Protein AF-A0AAW4KLL6-F1 (afdb_monomer)

Sequence (105 aa):
DFREWCEKHPGKPFPVSVALGADPATILGAVTPVPDSLSEYAFAGLLRGNRTELVKCRGNDLQVPATAEIILEGVIHPGEMADEGPYGDHTGYYNEVDSFPVFTV

Structure (mmCIF, N/CA/C/O backbone):
data_AF-A0AAW4KLL6-F1
#
_entry.id   AF-A0AAW4KLL6-F1
#
loop_
_atom_site.group_PDB
_atom_site.id
_atom_site.type_symbol
_atom_site.label_atom_id
_atom_site.label_alt_id
_atom_site.label_comp_id
_atom_site.label_asym_id
_atom_site.label_entity_id
_atom_site.label_seq_id
_atom_site.pdbx_PDB_ins_code
_atom_site.Cartn_x
_atom_site.Cartn_y
_atom_site.Cartn_z
_atom_site.occupancy
_atom_site.B_iso_or_equiv
_atom_site.auth_seq_id
_atom_site.auth_comp_id
_atom_site.auth_asym_id
_atom_site.auth_atom_id
_atom_site.pdbx_PDB_model_num
ATOM 1 N N . ASP A 1 1 ? 6.866 -10.443 3.086 1.00 85.00 1 ASP A N 1
ATOM 2 C CA . ASP A 1 1 ? 5.503 -10.502 2.507 1.00 85.00 1 ASP A CA 1
ATOM 3 C C . ASP A 1 1 ? 5.453 -11.060 1.088 1.00 85.00 1 ASP A C 1
ATOM 5 O O . ASP A 1 1 ? 5.300 -12.267 0.972 1.00 85.00 1 ASP A O 1
ATOM 9 N N . PHE A 1 2 ? 5.643 -10.284 0.009 1.00 95.25 2 PHE A N 1
ATOM 10 C CA . PHE A 1 2 ? 5.472 -10.818 -1.363 1.00 95.25 2 PHE A CA 1
ATOM 11 C C . PHE A 1 2 ? 6.466 -11.932 -1.735 1.00 95.25 2 PHE A C 1
ATOM 13 O O . PHE A 1 2 ? 6.070 -13.000 -2.196 1.00 95.25 2 PHE A O 1
ATOM 20 N N . ARG A 1 3 ? 7.767 -11.727 -1.487 1.00 95.50 3 ARG A N 1
ATOM 21 C CA . ARG A 1 3 ? 8.792 -12.755 -1.741 1.00 95.50 3 ARG A CA 1
ATOM 22 C C . ARG A 1 3 ? 8.507 -14.049 -0.975 1.00 95.50 3 ARG A C 1
ATOM 24 O O . ARG A 1 3 ? 8.523 -15.130 -1.552 1.00 95.50 3 ARG A O 1
ATOM 31 N N . GLU A 1 4 ? 8.220 -13.919 0.317 1.00 96.50 4 GLU A N 1
ATOM 32 C CA . GLU A 1 4 ? 7.891 -15.051 1.185 1.00 96.50 4 GLU A CA 1
ATOM 33 C C . GLU A 1 4 ? 6.615 -15.769 0.721 1.00 96.50 4 GLU A C 1
ATOM 35 O O . GLU A 1 4 ? 6.549 -16.999 0.741 1.00 96.50 4 GLU A O 1
ATOM 40 N N . TRP A 1 5 ? 5.612 -15.019 0.251 1.00 96.94 5 TRP A N 1
ATOM 41 C CA . TRP A 1 5 ? 4.417 -15.586 -0.360 1.00 96.94 5 TRP A CA 1
ATOM 42 C C . TRP A 1 5 ? 4.763 -16.433 -1.583 1.00 96.94 5 TRP A C 1
ATOM 44 O O . TRP A 1 5 ? 4.300 -17.567 -1.667 1.00 96.94 5 TRP A O 1
ATOM 54 N N . CYS A 1 6 ? 5.604 -15.932 -2.490 1.00 97.06 6 CYS A N 1
ATOM 55 C CA . CYS A 1 6 ? 6.050 -16.677 -3.669 1.00 97.06 6 CYS A CA 1
ATOM 56 C C . CYS A 1 6 ? 6.816 -17.958 -3.302 1.00 97.06 6 CYS A C 1
ATOM 58 O O . CYS A 1 6 ? 6.630 -18.984 -3.952 1.00 97.06 6 CYS A O 1
ATOM 60 N N . GLU A 1 7 ? 7.641 -17.920 -2.251 1.00 97.00 7 GLU A N 1
ATOM 61 C CA . GLU A 1 7 ? 8.384 -19.086 -1.754 1.00 97.00 7 GLU A CA 1
ATOM 62 C C . GLU A 1 7 ? 7.446 -20.150 -1.149 1.00 97.00 7 GLU A C 1
ATOM 64 O O . GLU A 1 7 ? 7.606 -21.343 -1.412 1.00 97.00 7 GLU A O 1
ATOM 69 N N . LYS A 1 8 ? 6.436 -19.735 -0.373 1.00 97.62 8 LYS A N 1
ATOM 70 C CA . LYS A 1 8 ? 5.472 -20.641 0.284 1.00 97.62 8 LYS A CA 1
ATOM 71 C C . LYS A 1 8 ? 4.345 -21.115 -0.636 1.00 97.62 8 LYS A C 1
ATOM 73 O O . LYS A 1 8 ? 3.801 -22.200 -0.433 1.00 97.62 8 LYS A O 1
ATOM 78 N N . HIS A 1 9 ? 3.987 -20.318 -1.638 1.00 96.88 9 HIS A N 1
ATOM 79 C CA . HIS A 1 9 ? 2.859 -20.552 -2.539 1.00 96.88 9 HIS A CA 1
ATOM 80 C C . HIS A 1 9 ? 3.260 -20.366 -4.014 1.00 96.88 9 HIS A C 1
ATOM 82 O O . HIS A 1 9 ? 2.745 -19.462 -4.681 1.00 96.88 9 HIS A O 1
ATOM 88 N N . PRO A 1 10 ? 4.143 -21.223 -4.563 1.00 96.44 10 PRO A N 1
ATOM 89 C CA . PRO A 1 10 ? 4.663 -21.046 -5.916 1.00 96.44 10 PRO A CA 1
ATOM 90 C C . PRO A 1 10 ? 3.555 -20.914 -6.968 1.00 96.44 10 PRO A C 1
ATOM 92 O O . PRO A 1 10 ? 2.633 -21.730 -7.026 1.00 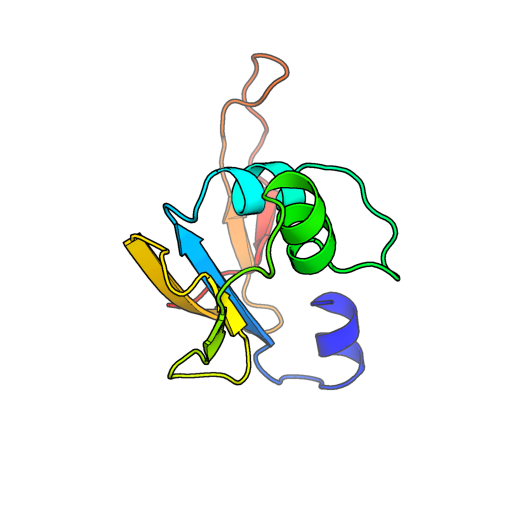96.44 10 PRO A O 1
ATOM 95 N N . GLY A 1 11 ? 3.648 -19.870 -7.796 1.00 95.81 11 GLY A N 1
ATOM 96 C CA . GLY A 1 11 ? 2.712 -19.590 -8.890 1.00 95.81 11 GLY A CA 1
ATOM 97 C C . GLY A 1 11 ? 1.342 -19.043 -8.472 1.00 95.81 11 GLY A C 1
ATOM 98 O O . GLY A 1 11 ? 0.525 -18.759 -9.346 1.00 95.81 11 GLY A O 1
ATOM 99 N N . LYS A 1 12 ? 1.059 -18.873 -7.172 1.00 97.94 12 LYS A N 1
ATOM 100 C CA . LYS A 1 12 ? -0.211 -18.287 -6.720 1.00 97.94 12 LYS A CA 1
ATOM 101 C C . LYS A 1 12 ? -0.142 -16.754 -6.695 1.00 97.94 12 LYS A C 1
ATOM 103 O O . LYS A 1 12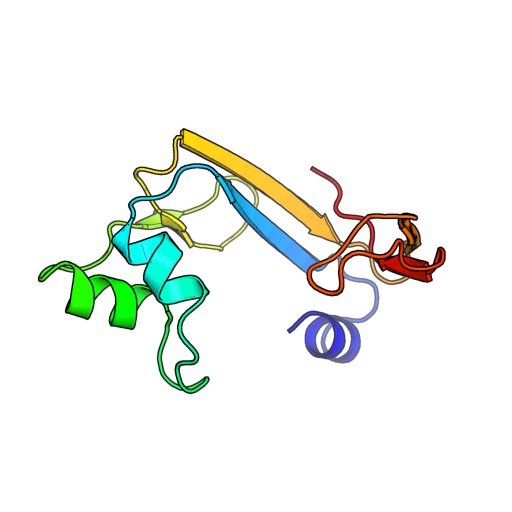 ? 0.810 -16.223 -6.119 1.00 97.94 12 LYS A O 1
ATOM 108 N N . PRO A 1 13 ? -1.154 -16.041 -7.228 1.00 97.62 13 PRO A N 1
ATOM 109 C CA . PRO A 1 13 ? -1.244 -14.586 -7.102 1.00 97.62 13 PRO A CA 1
ATOM 110 C C . PRO A 1 13 ? -1.224 -14.140 -5.636 1.00 97.62 13 PRO A C 1
ATOM 112 O O . PRO A 1 13 ? -1.817 -14.802 -4.779 1.00 97.62 13 PRO A O 1
ATOM 115 N N . PHE A 1 14 ? -0.533 -13.039 -5.348 1.00 98.31 14 PHE A N 1
ATOM 116 C CA . PHE A 1 14 ? -0.462 -12.441 -4.016 1.00 98.31 14 PHE A CA 1
ATOM 117 C C . PHE A 1 14 ? -1.562 -11.381 -3.863 1.00 98.31 14 PHE A C 1
ATOM 119 O O . PHE A 1 14 ? -1.558 -10.421 -4.635 1.00 98.31 14 PHE A O 1
ATOM 126 N N . PRO A 1 15 ? -2.512 -11.535 -2.921 1.00 98.19 15 PRO A N 1
ATOM 127 C CA . PRO A 1 15 ? -3.580 -10.559 -2.725 1.00 98.19 15 PRO A CA 1
ATOM 128 C C . PRO A 1 15 ? -3.044 -9.251 -2.137 1.00 98.19 15 PRO A C 1
ATOM 130 O O . PRO A 1 15 ? -2.298 -9.269 -1.158 1.00 98.19 15 PRO A O 1
ATOM 133 N N . VAL A 1 16 ? -3.464 -8.120 -2.708 1.00 98.38 16 VAL A N 1
ATOM 134 C CA . VAL A 1 16 ? -3.079 -6.768 -2.273 1.00 98.38 16 VAL A CA 1
ATOM 135 C C . VAL A 1 16 ? -4.306 -5.856 -2.288 1.00 98.38 16 VAL A C 1
ATOM 137 O O . VAL A 1 16 ? -5.152 -5.954 -3.178 1.00 98.38 16 VAL A O 1
ATOM 140 N N . SER A 1 17 ? -4.388 -4.954 -1.310 1.00 98.50 17 SER A N 1
ATOM 141 C CA . SER A 1 17 ? -5.379 -3.877 -1.279 1.00 98.50 17 SER A CA 1
ATOM 142 C C . SER A 1 17 ? -4.703 -2.548 -0.945 1.00 98.50 17 SER A C 1
ATOM 144 O O . SER A 1 17 ? -3.845 -2.495 -0.065 1.00 98.50 17 SER A O 1
ATOM 146 N N . VAL A 1 18 ? -5.103 -1.473 -1.625 1.00 98.56 18 VAL A N 1
ATOM 147 C CA . VAL A 1 18 ? -4.577 -0.111 -1.445 1.00 98.56 18 VAL A CA 1
ATOM 148 C C . VAL A 1 18 ? -5.713 0.814 -1.026 1.00 98.56 18 VAL A C 1
ATOM 150 O O . VAL A 1 18 ? -6.723 0.916 -1.720 1.00 98.56 18 VAL A O 1
ATOM 153 N N . ALA A 1 19 ? -5.543 1.500 0.104 1.00 98.56 19 ALA A N 1
ATOM 154 C CA . ALA A 1 19 ? -6.496 2.483 0.608 1.00 98.56 19 ALA A CA 1
ATOM 155 C C . ALA A 1 19 ? -6.002 3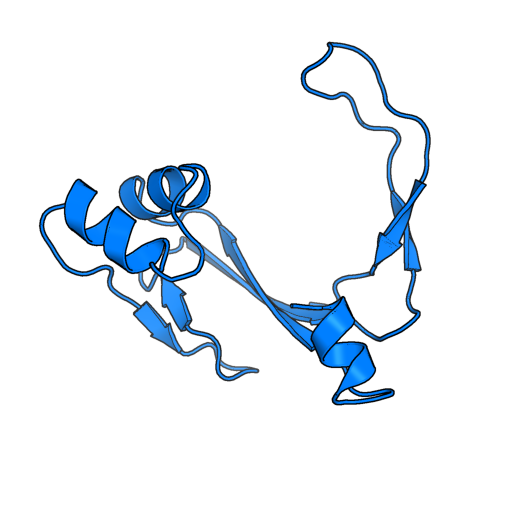.910 0.336 1.00 98.56 19 ALA A C 1
ATOM 157 O O . ALA A 1 19 ? -4.903 4.282 0.748 1.00 98.56 19 ALA A O 1
ATOM 158 N N . LEU A 1 20 ? -6.829 4.721 -0.319 1.00 98.62 20 LEU A N 1
ATOM 159 C CA . LEU A 1 20 ? -6.572 6.131 -0.603 1.00 98.62 20 LEU A CA 1
ATOM 160 C C . LEU A 1 20 ? -7.552 6.996 0.196 1.00 98.62 20 LEU A C 1
ATOM 162 O O . LEU A 1 20 ? -8.754 6.733 0.213 1.00 98.62 20 LEU A O 1
ATOM 166 N N . GLY A 1 21 ? -7.034 8.033 0.856 1.00 98.19 21 GLY A N 1
ATOM 167 C CA . GLY A 1 21 ? -7.851 8.921 1.689 1.00 98.19 21 GLY A CA 1
ATOM 168 C C . GLY A 1 21 ? -8.313 8.283 3.003 1.00 98.19 21 GLY A C 1
ATOM 169 O O . GLY A 1 21 ? -9.431 8.527 3.435 1.00 98.19 21 GLY A O 1
ATOM 170 N N . ALA A 1 22 ? -7.482 7.443 3.630 1.00 98.06 22 ALA A N 1
ATOM 171 C CA . ALA A 1 22 ? -7.736 6.971 4.992 1.00 98.06 22 ALA A CA 1
ATOM 172 C C . ALA A 1 22 ? -7.649 8.122 6.013 1.00 98.06 22 ALA A C 1
ATOM 174 O O . ALA A 1 22 ? -7.141 9.206 5.718 1.00 98.06 22 ALA A O 1
ATOM 175 N N . ASP A 1 23 ? -8.111 7.887 7.243 1.00 97.19 23 A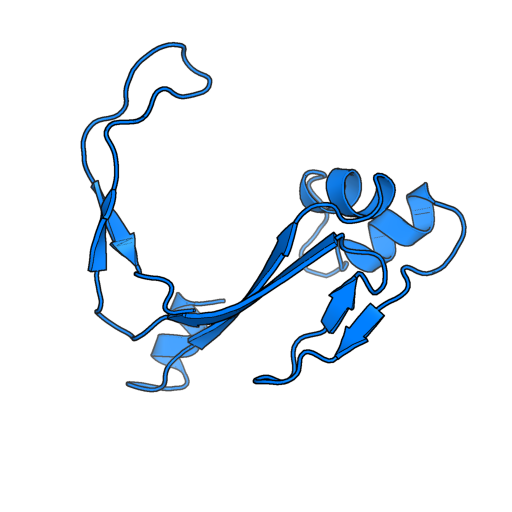SP A N 1
ATOM 176 C CA . ASP A 1 23 ? -8.011 8.902 8.289 1.00 97.19 23 ASP A CA 1
ATOM 177 C C . ASP A 1 23 ? -6.538 9.282 8.597 1.00 97.19 23 ASP A C 1
ATOM 179 O O . ASP A 1 23 ? -5.632 8.450 8.450 1.00 97.19 23 ASP A O 1
ATOM 183 N N . PRO A 1 24 ? -6.273 10.513 9.075 1.00 97.25 24 PRO A N 1
ATOM 184 C CA . PRO A 1 24 ? -4.907 11.010 9.243 1.00 97.25 24 PRO A CA 1
ATOM 185 C C . PRO A 1 24 ? -4.033 10.180 10.187 1.00 97.25 24 PRO A C 1
ATOM 187 O O . PRO A 1 24 ? -2.830 10.067 9.959 1.00 97.25 24 PRO A O 1
ATOM 190 N N . ALA A 1 25 ? -4.608 9.590 11.240 1.00 97.50 25 ALA A N 1
ATOM 191 C CA . ALA A 1 25 ? -3.837 8.794 12.189 1.00 97.50 25 ALA A CA 1
ATOM 192 C C . ALA A 1 25 ? -3.375 7.477 11.556 1.00 97.50 25 ALA A C 1
ATOM 194 O O . ALA A 1 25 ? -2.257 7.043 11.819 1.00 97.50 25 ALA A O 1
ATOM 195 N N . THR A 1 26 ? -4.197 6.870 10.695 1.00 97.69 26 THR A N 1
ATOM 196 C CA . THR A 1 26 ? -3.802 5.699 9.899 1.00 97.69 26 THR A CA 1
ATOM 197 C C . THR A 1 26 ? -2.658 6.032 8.943 1.00 97.69 26 THR A C 1
ATOM 199 O O . THR A 1 26 ? -1.675 5.298 8.903 1.00 97.69 26 THR A O 1
ATOM 202 N N . ILE A 1 27 ? -2.738 7.158 8.225 1.00 97.50 27 ILE A N 1
ATOM 203 C CA . ILE A 1 27 ? -1.679 7.586 7.292 1.00 97.50 27 ILE A CA 1
ATOM 204 C C . ILE A 1 27 ? -0.364 7.851 8.041 1.00 97.50 27 ILE A C 1
ATOM 206 O O . ILE A 1 27 ? 0.693 7.375 7.631 1.00 97.50 27 ILE A O 1
ATOM 210 N N . LEU A 1 28 ? -0.423 8.566 9.169 1.00 97.00 28 LEU A N 1
ATOM 211 C CA . LEU A 1 28 ? 0.754 8.819 10.004 1.00 97.00 28 LEU A CA 1
ATOM 212 C C . LEU A 1 28 ? 1.303 7.533 10.631 1.00 97.00 28 LEU A C 1
ATOM 214 O O . LEU A 1 28 ? 2.517 7.380 10.756 1.00 97.00 28 LEU A O 1
ATOM 218 N N . GLY A 1 29 ? 0.429 6.599 11.005 1.00 96.25 29 GLY A N 1
ATOM 219 C CA . GLY A 1 29 ? 0.835 5.299 11.524 1.00 96.25 29 GLY A CA 1
ATOM 220 C C . GLY A 1 29 ? 1.593 4.470 10.492 1.00 96.25 29 GLY A C 1
ATOM 221 O O . GLY A 1 29 ? 2.615 3.893 10.839 1.00 96.25 29 GLY A O 1
ATOM 222 N N . ALA A 1 30 ? 1.158 4.491 9.229 1.00 95.75 30 ALA A N 1
ATOM 223 C CA . ALA A 1 30 ? 1.786 3.748 8.136 1.00 95.75 30 ALA A CA 1
ATOM 224 C C . ALA A 1 30 ? 3.194 4.249 7.759 1.00 95.75 30 ALA A C 1
ATOM 226 O O . ALA A 1 30 ? 4.010 3.470 7.281 1.00 95.75 30 ALA A O 1
ATOM 227 N N . VAL A 1 31 ? 3.495 5.538 7.964 1.00 96.00 31 VAL A N 1
ATOM 228 C CA . VAL A 1 31 ? 4.839 6.100 7.713 1.00 96.00 31 VAL A CA 1
ATOM 229 C C . VAL A 1 31 ? 5.740 6.063 8.951 1.00 96.00 31 VAL A C 1
ATOM 231 O O . VAL A 1 31 ? 6.952 6.258 8.852 1.00 96.00 31 VAL A O 1
ATOM 234 N N . THR A 1 32 ? 5.168 5.837 10.137 1.00 93.94 32 THR A N 1
ATOM 235 C CA . THR A 1 32 ? 5.953 5.756 11.369 1.00 93.94 32 THR A CA 1
ATOM 236 C C . THR A 1 32 ? 6.671 4.407 11.420 1.00 93.94 32 THR A C 1
ATOM 238 O O . THR A 1 32 ? 6.011 3.377 11.312 1.00 93.94 32 THR A O 1
ATOM 241 N N . PRO A 1 33 ? 7.997 4.371 11.642 1.00 92.00 33 PRO A N 1
ATOM 242 C CA . PRO A 1 33 ? 8.727 3.115 11.755 1.00 92.00 33 PRO A CA 1
ATOM 243 C C . PRO A 1 33 ? 8.374 2.418 13.077 1.00 92.00 33 PRO A C 1
ATOM 245 O O . PRO A 1 33 ? 8.964 2.697 14.124 1.00 92.00 33 PRO A O 1
ATOM 248 N N . VAL A 1 34 ? 7.385 1.527 13.035 1.00 92.50 34 VAL A N 1
ATOM 249 C CA . VAL A 1 34 ? 7.004 0.652 14.150 1.00 92.50 34 VAL A CA 1
ATOM 250 C C . VAL A 1 34 ? 7.650 -0.731 13.990 1.00 92.50 34 VAL A C 1
ATOM 252 O O . VAL A 1 34 ? 7.974 -1.124 12.874 1.00 92.50 34 VAL A O 1
ATOM 255 N N . PRO A 1 35 ? 7.890 -1.481 15.081 1.00 91.44 35 PRO A N 1
ATOM 256 C CA . PRO A 1 35 ? 8.405 -2.846 14.977 1.00 91.44 35 PRO A CA 1
ATOM 257 C C . PRO A 1 35 ? 7.404 -3.772 14.278 1.00 91.44 35 PRO A C 1
ATOM 259 O O . PRO A 1 35 ? 6.221 -3.691 14.591 1.00 91.44 35 PRO A O 1
ATOM 262 N N . ASP A 1 36 ? 7.872 -4.747 13.494 1.00 87.31 36 ASP A N 1
ATOM 263 C CA . ASP A 1 36 ? 7.029 -5.740 12.791 1.00 87.31 36 ASP A CA 1
ATOM 264 C C . ASP A 1 36 ? 6.043 -6.495 13.705 1.00 87.31 36 ASP A C 1
ATOM 266 O O . ASP A 1 36 ? 5.002 -6.987 13.275 1.00 87.31 36 ASP A O 1
ATOM 270 N N . SER A 1 37 ? 6.358 -6.604 15.001 1.00 89.69 37 SER A N 1
ATOM 271 C CA . SER A 1 37 ? 5.474 -7.211 16.002 1.00 89.69 37 SER A CA 1
ATOM 272 C C . SER A 1 37 ? 4.247 -6.358 16.356 1.00 89.69 37 SER A C 1
ATOM 274 O O . SER A 1 37 ? 3.374 -6.822 17.092 1.00 89.69 37 SER A O 1
ATOM 276 N N . LEU A 1 38 ? 4.200 -5.100 15.916 1.00 89.19 38 LEU A N 1
ATOM 277 C CA . LEU A 1 38 ? 3.145 -4.134 16.194 1.00 89.19 38 LEU A CA 1
ATOM 278 C C . LEU A 1 38 ? 2.535 -3.650 14.879 1.00 89.19 38 LEU A C 1
ATOM 280 O O . LEU A 1 38 ? 3.190 -2.984 14.093 1.00 89.19 38 LEU A O 1
ATOM 284 N N . SER A 1 39 ? 1.241 -3.907 14.695 1.00 91.88 39 SER A N 1
ATOM 285 C CA . SER A 1 39 ? 0.519 -3.381 13.537 1.00 91.88 39 SER A CA 1
ATOM 286 C C . SER A 1 39 ? 0.459 -1.851 13.553 1.00 91.88 39 SER A C 1
ATOM 288 O O . SER A 1 39 ? 0.113 -1.233 14.567 1.00 91.88 39 SER A O 1
ATOM 290 N N . GLU A 1 40 ? 0.664 -1.248 12.390 1.00 95.69 40 GLU A N 1
ATOM 291 C CA . GLU A 1 40 ? 0.492 0.175 12.111 1.00 95.69 40 GLU A CA 1
ATOM 292 C C . GLU A 1 40 ? -0.919 0.648 12.480 1.00 95.69 40 GLU A C 1
ATOM 294 O O . GLU A 1 40 ? -1.080 1.754 12.991 1.00 95.69 40 GLU A O 1
ATOM 299 N N . TYR A 1 41 ? -1.948 -0.198 12.335 1.00 95.75 41 TYR A N 1
ATOM 300 C CA . TYR A 1 41 ? -3.308 0.123 12.782 1.00 95.75 41 TYR A CA 1
ATOM 301 C C . TYR A 1 41 ? -3.428 0.236 14.301 1.00 95.75 41 TYR A C 1
ATOM 303 O O . TYR A 1 41 ? -4.207 1.058 14.792 1.00 95.75 41 TYR A O 1
ATOM 311 N N . ALA A 1 42 ? -2.682 -0.577 15.054 1.00 94.81 42 ALA A N 1
ATOM 312 C CA . ALA A 1 42 ? -2.646 -0.480 16.509 1.00 94.81 42 ALA A CA 1
ATOM 313 C C . ALA A 1 42 ? -1.941 0.812 16.936 1.00 94.81 42 ALA A C 1
ATOM 315 O O . ALA A 1 42 ? -2.436 1.517 17.816 1.00 94.81 42 ALA A O 1
ATOM 316 N N . PHE A 1 43 ? -0.843 1.166 16.265 1.00 96.06 43 PHE A N 1
ATOM 317 C CA . PHE A 1 43 ? -0.148 2.428 16.501 1.00 96.06 43 PHE A CA 1
ATOM 318 C C . PHE A 1 43 ? -1.002 3.650 16.125 1.00 96.06 43 PHE A C 1
ATOM 320 O O . PHE A 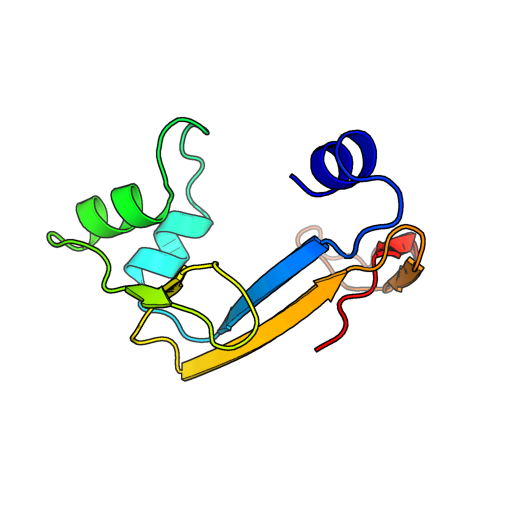1 43 ? -1.138 4.577 16.922 1.00 96.06 43 PHE A O 1
ATOM 327 N N . ALA A 1 44 ? -1.677 3.617 14.976 1.00 96.94 44 ALA A N 1
ATOM 328 C CA . ALA A 1 44 ? -2.646 4.632 14.570 1.00 96.94 44 ALA A CA 1
ATOM 329 C C . ALA A 1 44 ? -3.768 4.799 15.605 1.00 96.94 44 ALA A C 1
ATOM 331 O O . ALA A 1 44 ? -4.219 5.915 15.863 1.00 96.94 44 ALA A O 1
ATOM 332 N N . GLY A 1 45 ? -4.197 3.703 16.235 1.00 96.12 45 GLY A N 1
ATOM 333 C CA . GLY A 1 45 ? -5.180 3.757 17.308 1.00 96.12 45 GLY A CA 1
ATOM 334 C C . GLY A 1 45 ? -4.663 4.438 18.581 1.00 96.12 45 GLY A C 1
ATOM 335 O O . GLY A 1 45 ? -5.396 5.194 19.217 1.00 96.12 45 GLY A O 1
ATOM 336 N N . LEU A 1 46 ? -3.384 4.247 18.926 1.00 95.19 46 LEU A N 1
ATOM 337 C CA . LEU A 1 46 ? -2.739 4.981 20.022 1.00 95.19 46 LEU A CA 1
ATOM 338 C C . LEU A 1 46 ? -2.679 6.486 19.732 1.00 95.19 46 LEU A C 1
ATOM 340 O O . LEU A 1 46 ? -3.001 7.280 20.611 1.00 95.19 46 LEU A O 1
ATOM 344 N N . LEU A 1 47 ? -2.327 6.874 18.501 1.00 94.69 47 LEU A N 1
ATOM 345 C CA . LEU A 1 47 ? -2.303 8.281 18.079 1.00 94.69 47 LEU A CA 1
ATOM 346 C C . LEU A 1 47 ? -3.695 8.929 18.118 1.00 94.69 47 LEU A C 1
ATOM 348 O O . LEU A 1 47 ? -3.830 10.086 18.508 1.00 94.69 47 LEU A O 1
ATOM 352 N N . ARG A 1 48 ? -4.730 8.187 17.710 1.00 96.38 48 ARG A N 1
ATOM 353 C CA . ARG A 1 48 ? -6.118 8.672 17.609 1.00 96.38 48 ARG A CA 1
ATOM 354 C C . ARG A 1 48 ? -6.883 8.628 18.933 1.00 96.38 48 ARG A C 1
ATOM 356 O O . ARG A 1 48 ? -7.881 9.326 19.082 1.00 96.38 48 ARG A O 1
ATOM 363 N N . GLY A 1 49 ? -6.435 7.808 19.884 1.00 96.31 49 GLY A N 1
ATOM 364 C CA . GLY A 1 49 ? -7.093 7.587 21.175 1.00 96.31 49 GLY A CA 1
ATOM 365 C C . GLY A 1 49 ? -8.240 6.568 21.145 1.00 96.31 49 GLY A C 1
ATOM 366 O O . GLY A 1 49 ? -8.924 6.386 22.151 1.00 96.31 49 GLY A O 1
ATOM 367 N N . ASN A 1 50 ? -8.466 5.889 20.021 1.00 95.62 50 ASN A N 1
ATOM 368 C CA . ASN A 1 50 ? -9.451 4.818 19.870 1.00 95.62 50 ASN A CA 1
ATOM 369 C C . ASN A 1 50 ? -8.977 3.791 18.827 1.00 95.62 50 ASN A C 1
ATOM 371 O O . ASN A 1 50 ? -7.999 4.010 18.123 1.00 95.62 50 ASN A O 1
ATOM 375 N N . ARG A 1 51 ? -9.635 2.631 18.743 1.00 96.31 51 ARG A N 1
ATOM 376 C CA . ARG A 1 51 ? -9.256 1.604 17.759 1.00 96.31 51 ARG A CA 1
ATOM 377 C C . ARG A 1 51 ? -9.579 2.075 16.340 1.00 96.31 51 ARG A C 1
ATOM 379 O O . ARG A 1 51 ? -10.673 2.576 16.108 1.00 96.31 51 ARG A O 1
ATOM 386 N N . THR A 1 52 ? -8.657 1.835 15.409 1.00 96.69 52 THR A N 1
ATOM 387 C CA . THR A 1 52 ? -8.893 2.025 13.973 1.00 96.69 52 THR A CA 1
ATOM 388 C C . THR A 1 52 ? -10.077 1.171 13.520 1.00 96.69 52 THR A C 1
ATOM 390 O O . THR A 1 52 ? -10.120 -0.031 13.788 1.00 96.69 52 THR A O 1
ATOM 393 N N . GLU A 1 53 ? -11.040 1.794 12.845 1.00 97.50 53 GLU A N 1
ATOM 394 C CA . GLU A 1 53 ? -12.198 1.108 12.278 1.00 97.50 53 GLU A CA 1
ATOM 395 C C . GLU A 1 53 ? -11.810 0.453 10.955 1.00 97.50 53 GLU A C 1
ATOM 397 O O . GLU A 1 53 ? -11.352 1.121 10.026 1.00 97.50 53 GLU A O 1
ATOM 402 N N . LEU A 1 54 ? -11.985 -0.863 10.875 1.00 98.06 54 LEU A N 1
ATOM 403 C CA . LEU A 1 54 ? -11.581 -1.668 9.731 1.00 98.06 54 LEU A CA 1
ATOM 404 C C . LEU A 1 54 ? -12.786 -2.369 9.108 1.00 98.06 54 LEU A C 1
ATOM 406 O O . LEU A 1 54 ? -13.714 -2.783 9.804 1.00 98.06 54 LEU A O 1
ATOM 410 N N . VAL A 1 55 ? -12.736 -2.547 7.793 1.00 98.38 55 VAL A N 1
ATOM 411 C CA . VAL A 1 55 ? -13.703 -3.319 7.014 1.00 98.38 55 VAL A CA 1
ATOM 412 C C . VAL A 1 55 ? -12.966 -4.369 6.188 1.00 98.38 55 VAL A C 1
ATOM 414 O O . VAL A 1 55 ? -11.848 -4.144 5.727 1.00 98.38 55 VAL A O 1
ATOM 417 N N . LYS A 1 56 ? -13.579 -5.544 6.022 1.00 98.50 56 LYS A N 1
ATOM 418 C CA . LYS A 1 56 ? -13.034 -6.598 5.163 1.00 98.50 56 LYS A CA 1
ATOM 419 C C . LYS A 1 56 ? -13.168 -6.186 3.692 1.00 98.50 56 LYS A C 1
ATOM 421 O O . LYS A 1 56 ? -14.237 -5.720 3.290 1.00 98.50 56 LYS A O 1
ATOM 426 N N . CYS A 1 57 ? -12.121 -6.411 2.906 1.00 98.44 57 CYS A N 1
ATOM 427 C CA . CYS A 1 57 ? -12.172 -6.336 1.448 1.00 98.44 57 CYS A CA 1
ATOM 428 C C . CYS A 1 57 ? -13.203 -7.310 0.851 1.00 98.44 57 CYS A C 1
ATOM 430 O O . CYS A 1 57 ? -13.626 -8.284 1.481 1.00 98.44 57 CYS A O 1
ATOM 432 N N . ARG A 1 58 ? -13.636 -7.041 -0.382 1.00 96.94 58 ARG A N 1
ATOM 433 C CA . ARG A 1 58 ? -14.626 -7.861 -1.099 1.00 96.94 58 ARG A CA 1
ATOM 434 C C . ARG A 1 58 ? -13.994 -9.061 -1.801 1.00 96.94 58 ARG A C 1
ATOM 436 O O . ARG A 1 58 ? -14.577 -10.142 -1.785 1.00 96.94 58 ARG A O 1
ATOM 443 N N . GLY A 1 59 ? -12.844 -8.864 -2.436 1.00 93.75 59 GLY A N 1
ATOM 444 C CA . GLY A 1 59 ? -12.140 -9.838 -3.269 1.00 93.75 59 GLY A CA 1
ATOM 445 C C . GLY A 1 59 ? -11.060 -10.637 -2.539 1.00 93.75 59 GLY A C 1
ATOM 446 O O . GLY A 1 59 ? -10.552 -11.609 -3.093 1.00 93.75 59 GLY A O 1
ATOM 447 N N . ASN A 1 60 ? -10.706 -10.262 -1.307 1.00 96.25 60 ASN A N 1
ATOM 448 C CA . ASN A 1 60 ? -9.698 -10.955 -0.505 1.00 96.25 60 ASN A CA 1
ATOM 449 C C . ASN A 1 60 ? -9.985 -10.847 1.010 1.00 96.25 60 ASN A C 1
ATOM 451 O O . ASN A 1 60 ? -10.982 -10.262 1.435 1.00 96.25 60 ASN A O 1
ATOM 455 N N . ASP A 1 61 ? -9.125 -11.454 1.832 1.00 97.06 61 ASP A N 1
ATOM 456 C CA . ASP A 1 61 ? -9.290 -11.507 3.292 1.00 97.06 61 ASP A CA 1
ATOM 457 C C . ASP A 1 61 ? -8.623 -10.346 4.054 1.00 97.06 61 ASP A C 1
ATOM 459 O O . ASP A 1 61 ? -8.634 -10.339 5.288 1.00 97.06 61 ASP A O 1
ATOM 463 N N . LEU A 1 62 ? -8.062 -9.356 3.351 1.00 97.75 62 LEU A N 1
ATOM 464 C CA . LEU A 1 62 ? -7.432 -8.193 3.973 1.00 97.75 62 LEU A CA 1
ATOM 465 C C . LEU A 1 62 ? -8.475 -7.266 4.607 1.00 97.75 62 LEU A C 1
ATOM 467 O O . LEU A 1 62 ? -9.646 -7.221 4.218 1.00 97.75 62 LEU A O 1
ATOM 471 N N . GLN A 1 63 ? -8.019 -6.509 5.602 1.00 98.06 63 GLN A N 1
ATOM 472 C CA . GLN A 1 63 ? -8.794 -5.461 6.250 1.00 98.06 63 GLN A CA 1
ATOM 473 C C . GLN A 1 63 ? -8.219 -4.090 5.898 1.00 98.06 63 GLN A C 1
ATOM 475 O O . GLN A 1 63 ? -7.010 -3.868 5.993 1.00 98.06 63 GLN A O 1
ATOM 480 N N . VAL A 1 64 ? -9.100 -3.168 5.525 1.00 98.38 64 VAL A N 1
ATOM 481 C CA . VAL A 1 64 ? -8.774 -1.790 5.137 1.00 98.38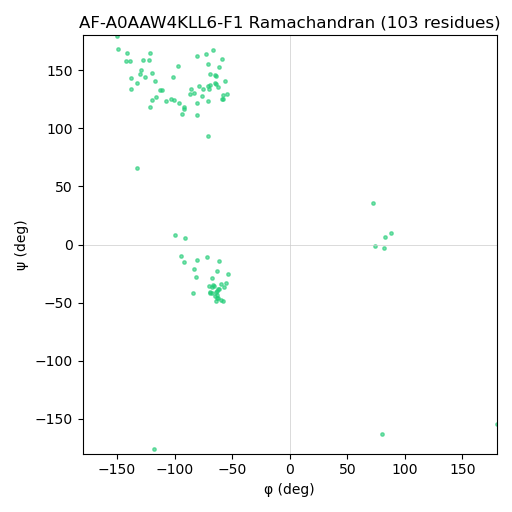 64 VAL A CA 1
ATOM 482 C C . VAL A 1 64 ? -9.519 -0.791 6.028 1.00 98.38 64 VAL A C 1
ATOM 484 O O . VAL A 1 64 ? -10.527 -1.167 6.634 1.00 98.38 64 VAL A O 1
ATOM 487 N N . PRO A 1 65 ? -9.066 0.472 6.138 1.00 98.38 65 PRO A N 1
ATOM 488 C CA . PRO A 1 65 ? -9.760 1.489 6.923 1.00 98.38 65 PRO A CA 1
ATOM 489 C C . PRO A 1 65 ? -11.182 1.695 6.406 1.00 98.38 65 PRO A C 1
ATOM 491 O O . PRO A 1 65 ? -11.383 1.983 5.228 1.00 98.38 65 PRO A O 1
ATOM 494 N N . ALA A 1 66 ? -12.171 1.573 7.290 1.00 98.00 66 ALA A N 1
ATOM 495 C CA . ALA A 1 66 ? -13.585 1.675 6.924 1.00 98.00 66 ALA A CA 1
ATOM 496 C C . ALA A 1 66 ? -13.968 3.066 6.385 1.00 98.00 66 ALA A C 1
ATOM 498 O O . ALA A 1 66 ? -14.959 3.198 5.672 1.00 98.00 66 ALA A O 1
ATOM 499 N N . THR A 1 67 ? -13.182 4.088 6.730 1.00 97.06 67 THR A N 1
ATOM 500 C CA . THR A 1 67 ? -13.388 5.486 6.341 1.00 97.06 67 THR A CA 1
ATOM 501 C C . THR A 1 67 ? -12.525 5.927 5.158 1.00 97.06 67 THR A C 1
ATOM 503 O O . THR A 1 67 ? -12.476 7.119 4.878 1.00 97.06 67 THR A O 1
ATOM 506 N N . ALA A 1 68 ? -11.813 5.013 4.489 1.00 98.50 68 ALA A N 1
ATOM 507 C CA . ALA A 1 68 ? -11.072 5.360 3.280 1.00 98.50 68 ALA A CA 1
ATOM 508 C C . ALA A 1 68 ? -12.025 5.788 2.152 1.00 98.50 68 ALA A C 1
ATOM 510 O O . ALA A 1 68 ? -13.063 5.162 1.938 1.00 98.50 68 ALA A O 1
ATOM 511 N N . GLU A 1 69 ? -11.645 6.823 1.406 1.00 98.62 69 GLU A N 1
ATOM 512 C CA . GLU A 1 69 ? -12.436 7.354 0.288 1.00 98.62 69 GLU A CA 1
ATOM 513 C C . GLU A 1 69 ? -12.479 6.385 -0.904 1.00 98.62 69 GLU A C 1
ATOM 515 O O . GLU A 1 69 ? -13.516 6.213 -1.546 1.00 98.62 69 GLU A O 1
ATOM 520 N N . ILE A 1 70 ? -11.346 5.740 -1.216 1.00 98.69 70 ILE A N 1
ATOM 521 C CA . ILE A 1 70 ? -11.220 4.789 -2.329 1.00 98.69 70 ILE A CA 1
ATOM 522 C C . ILE A 1 70 ? -10.393 3.584 -1.879 1.00 98.69 70 ILE A C 1
ATOM 524 O O . ILE A 1 70 ? -9.313 3.741 -1.309 1.00 98.69 70 ILE A O 1
ATOM 528 N N . ILE A 1 71 ? -10.876 2.381 -2.192 1.00 98.62 71 ILE A N 1
ATOM 529 C CA . ILE A 1 71 ? -10.137 1.126 -2.030 1.00 98.62 71 ILE A CA 1
ATOM 530 C C . ILE A 1 71 ? -9.917 0.501 -3.408 1.00 98.62 71 ILE A C 1
ATOM 532 O O . ILE A 1 71 ? -10.874 0.295 -4.155 1.00 98.62 71 ILE A O 1
ATOM 536 N N . LEU A 1 72 ? -8.664 0.177 -3.721 1.00 98.62 72 LEU A N 1
ATOM 537 C CA . LEU A 1 72 ? -8.290 -0.672 -4.850 1.00 98.62 72 LEU A CA 1
ATOM 538 C C . LEU A 1 72 ? -7.994 -2.067 -4.301 1.00 98.62 72 LEU A C 1
ATOM 540 O O . LEU A 1 72 ? -7.166 -2.204 -3.403 1.00 98.62 72 LEU A O 1
ATOM 544 N N . GLU A 1 73 ? -8.660 -3.094 -4.813 1.00 98.69 73 GLU A N 1
ATOM 545 C CA . GLU A 1 73 ? -8.424 -4.490 -4.434 1.00 98.69 73 GLU A CA 1
ATOM 546 C C . GLU A 1 73 ? -7.938 -5.249 -5.658 1.00 98.69 73 GLU A C 1
ATOM 548 O O . GLU A 1 73 ? -8.452 -5.020 -6.745 1.00 98.69 73 GLU A O 1
ATOM 553 N N . GLY A 1 74 ? -6.984 -6.157 -5.487 1.00 98.31 74 GLY A N 1
ATOM 554 C CA . GLY A 1 74 ? -6.450 -6.893 -6.620 1.00 98.31 74 GLY A CA 1
ATOM 555 C C . GLY A 1 74 ? -5.363 -7.883 -6.230 1.00 98.31 74 GLY A C 1
ATOM 556 O O . GLY A 1 74 ? -5.311 -8.374 -5.095 1.00 98.31 74 GLY A O 1
ATOM 557 N N . VAL A 1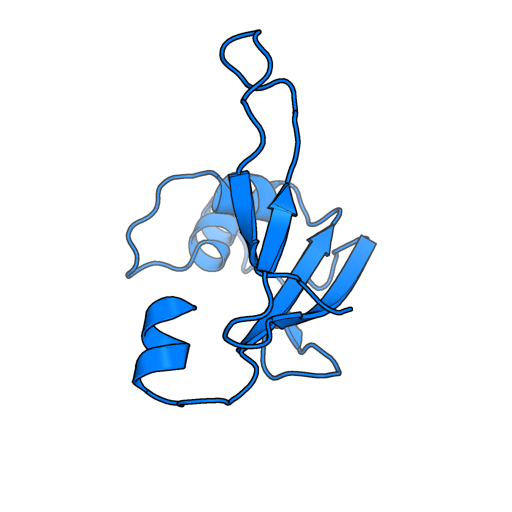 75 ? -4.485 -8.184 -7.184 1.00 98.44 75 VAL A N 1
ATOM 558 C CA . VAL A 1 75 ? -3.402 -9.155 -7.009 1.00 98.44 75 VAL A CA 1
ATOM 559 C C . VAL A 1 75 ? -2.114 -8.736 -7.712 1.00 98.44 75 VAL A C 1
ATOM 561 O O . VAL A 1 75 ? -2.128 -7.986 -8.685 1.00 98.44 75 VAL A O 1
ATOM 564 N N . ILE A 1 76 ? -0.996 -9.285 -7.240 1.00 98.56 76 ILE A N 1
ATOM 565 C CA . ILE A 1 76 ? 0.284 -9.302 -7.953 1.00 98.56 76 ILE A CA 1
ATOM 566 C C . ILE A 1 76 ? 0.537 -10.729 -8.445 1.00 98.56 76 ILE A C 1
ATOM 568 O O . ILE A 1 76 ? 0.554 -11.674 -7.644 1.00 98.56 76 ILE A O 1
ATOM 572 N N . HIS A 1 77 ? 0.744 -10.907 -9.749 1.00 98.12 77 HIS A N 1
ATOM 573 C CA . HIS A 1 77 ? 1.098 -12.204 -10.323 1.00 98.12 77 HIS A CA 1
ATOM 574 C C . HIS A 1 77 ? 2.615 -12.456 -10.211 1.00 98.12 77 HIS A C 1
ATOM 576 O O . HIS A 1 77 ? 3.413 -11.598 -10.591 1.00 98.12 77 HIS A O 1
ATOM 582 N N . PRO A 1 78 ? 3.062 -13.626 -9.710 1.00 97.06 78 PRO A N 1
ATOM 583 C CA . PRO A 1 78 ? 4.487 -13.939 -9.645 1.00 97.06 78 PRO A CA 1
ATOM 584 C C . PRO A 1 78 ? 5.151 -13.884 -11.025 1.00 97.06 78 PRO A C 1
ATOM 586 O O . PRO A 1 78 ? 4.733 -14.582 -11.946 1.00 97.06 78 PRO A O 1
ATOM 589 N N . GLY A 1 79 ? 6.213 -13.086 -11.144 1.00 96.19 79 GLY A N 1
ATOM 590 C CA . GLY A 1 79 ? 6.977 -12.928 -12.384 1.00 96.19 79 GLY A CA 1
ATOM 591 C C . GLY A 1 79 ? 6.373 -11.952 -13.397 1.00 96.19 79 GLY A C 1
ATOM 592 O O . GLY A 1 79 ? 7.010 -11.704 -14.418 1.00 96.19 79 GLY A O 1
ATOM 593 N N . GLU A 1 80 ? 5.197 -11.379 -13.131 1.00 98.19 80 GLU A N 1
ATOM 594 C CA . GLU A 1 80 ? 4.673 -10.269 -13.926 1.00 98.19 80 GLU A CA 1
ATOM 595 C C . GLU A 1 80 ? 5.340 -8.966 -13.478 1.00 98.19 80 GLU A C 1
ATOM 597 O O . GLU A 1 80 ? 5.128 -8.490 -12.361 1.00 98.19 80 GLU A O 1
ATOM 602 N N . MET A 1 81 ? 6.173 -8.417 -14.358 1.00 98.25 81 MET A N 1
ATOM 603 C CA . MET A 1 81 ? 7.004 -7.247 -14.096 1.00 98.25 81 MET A CA 1
ATOM 604 C C . MET A 1 81 ? 6.817 -6.221 -15.214 1.00 98.25 81 MET A C 1
ATOM 606 O O . MET A 1 81 ? 6.576 -6.594 -16.364 1.00 98.25 81 MET A O 1
ATOM 610 N N . ALA A 1 82 ? 6.968 -4.943 -14.886 1.00 98.56 82 ALA A N 1
ATOM 611 C CA . ALA A 1 82 ? 6.951 -3.841 -15.837 1.00 98.56 82 ALA A CA 1
ATOM 612 C C . ALA A 1 82 ? 8.038 -2.817 -15.498 1.00 98.56 82 ALA A C 1
ATOM 614 O O . ALA A 1 82 ? 8.504 -2.745 -14.360 1.00 98.56 82 ALA A O 1
ATOM 615 N N . ASP A 1 83 ? 8.420 -2.034 -16.502 1.00 98.56 83 ASP A N 1
ATOM 616 C CA . ASP A 1 83 ? 9.316 -0.894 -16.340 1.00 98.56 83 ASP A CA 1
ATOM 617 C C . ASP A 1 83 ? 8.576 0.233 -15.594 1.00 98.56 83 ASP A C 1
ATOM 619 O O . ASP A 1 83 ? 7.503 0.674 -16.016 1.00 98.56 83 ASP A O 1
ATOM 623 N N . GLU A 1 84 ? 9.138 0.683 -14.473 1.00 98.56 84 GLU A N 1
ATOM 624 C CA . GLU A 1 84 ? 8.674 1.820 -13.678 1.00 98.56 84 GLU A CA 1
ATOM 625 C C . GLU A 1 84 ? 9.537 3.052 -13.958 1.00 98.56 84 GLU A C 1
ATOM 6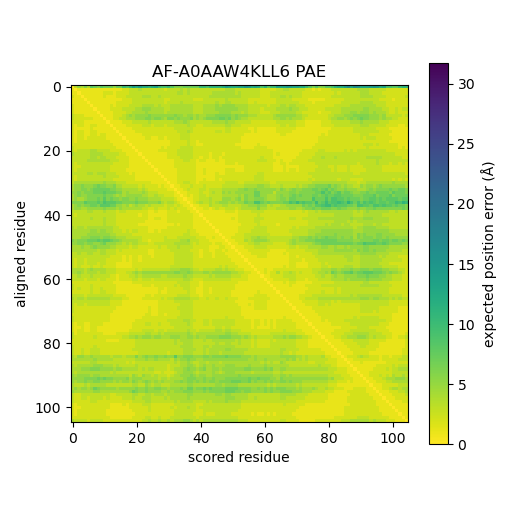27 O O . GLU A 1 84 ? 10.745 2.952 -14.181 1.00 98.56 84 GLU A O 1
ATOM 632 N N . GLY A 1 85 ? 8.901 4.224 -13.950 1.00 96.12 85 GLY A N 1
ATOM 633 C CA . GLY A 1 85 ? 9.590 5.496 -14.099 1.00 96.12 85 GLY A CA 1
ATOM 634 C C . GLY A 1 85 ? 9.950 5.879 -15.543 1.00 96.12 85 GLY A C 1
ATOM 635 O O . GLY A 1 85 ? 9.362 5.373 -16.504 1.00 96.12 85 GLY A O 1
ATOM 636 N N . PRO A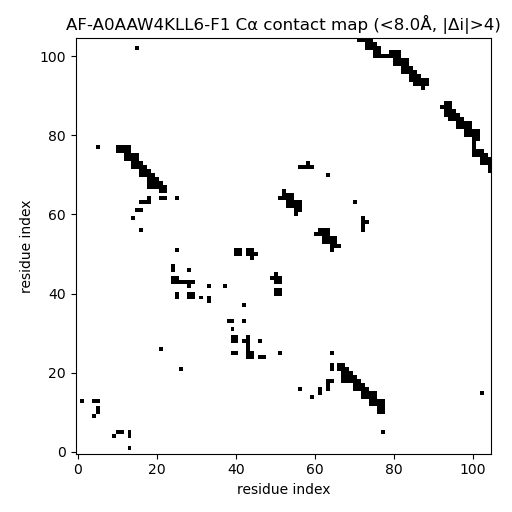 1 86 ? 10.874 6.845 -15.709 1.00 96.50 86 PRO A N 1
ATOM 637 C CA . PRO A 1 86 ? 11.556 7.566 -14.631 1.00 96.50 86 PRO A CA 1
ATOM 638 C C . PRO A 1 86 ? 10.607 8.504 -13.859 1.00 96.50 86 PRO A C 1
ATOM 640 O O . PRO A 1 86 ? 9.701 9.110 -14.435 1.00 96.50 86 PRO A O 1
ATOM 643 N N . TYR A 1 87 ? 10.850 8.673 -12.559 1.00 98.06 87 TYR A N 1
ATOM 644 C CA . TYR A 1 87 ? 10.134 9.571 -11.649 1.00 98.06 87 TYR A CA 1
ATOM 645 C C . TYR A 1 87 ? 11.097 10.444 -10.838 1.00 98.06 87 TYR A C 1
ATOM 647 O O . TYR A 1 87 ? 12.201 10.038 -10.484 1.00 98.06 87 TYR A O 1
ATOM 655 N N . GLY A 1 88 ? 10.665 11.671 -10.534 1.00 97.75 88 GLY A N 1
ATOM 656 C CA . GLY A 1 88 ? 11.384 12.554 -9.618 1.00 97.75 88 GLY A CA 1
ATOM 657 C C . GLY A 1 88 ? 11.195 12.111 -8.168 1.00 97.75 88 GLY A C 1
ATOM 658 O O . GLY A 1 88 ? 10.063 11.857 -7.755 1.00 97.75 88 GLY A O 1
ATOM 659 N N . ASP A 1 89 ? 12.277 12.055 -7.392 1.00 97.06 89 ASP A N 1
ATOM 660 C CA . ASP A 1 89 ? 12.241 11.611 -5.998 1.00 97.06 89 ASP A CA 1
ATOM 661 C C . ASP A 1 89 ? 12.676 12.694 -4.988 1.00 97.06 89 ASP A C 1
ATOM 663 O O . ASP A 1 89 ? 12.931 13.857 -5.317 1.00 97.06 89 ASP A O 1
ATOM 667 N N . HIS A 1 90 ? 12.744 12.306 -3.712 1.00 96.38 90 HIS A N 1
ATOM 668 C CA . HIS A 1 90 ? 13.103 13.179 -2.592 1.00 96.38 90 HIS A CA 1
ATOM 669 C C . HIS A 1 90 ? 14.522 13.780 -2.668 1.00 96.38 90 HIS A C 1
ATOM 671 O O . HIS A 1 90 ? 14.815 14.720 -1.928 1.00 96.38 90 HIS A O 1
ATOM 677 N N . THR A 1 91 ? 15.402 13.269 -3.535 1.00 96.88 91 THR A N 1
ATOM 678 C CA . THR A 1 91 ? 16.751 13.813 -3.759 1.00 96.88 91 THR A CA 1
ATOM 679 C C . THR A 1 91 ? 16.750 15.025 -4.693 1.00 96.88 91 THR A C 1
ATOM 681 O O . THR A 1 91 ? 17.742 15.754 -4.755 1.00 96.88 91 THR A O 1
ATOM 684 N N . GLY A 1 92 ? 15.633 15.269 -5.390 1.00 96.88 92 GLY A N 1
ATOM 685 C CA . GLY A 1 92 ? 15.474 16.353 -6.357 1.00 96.88 92 GLY A CA 1
ATOM 686 C C . GLY A 1 92 ? 15.895 15.997 -7.786 1.00 96.88 92 GLY A C 1
ATOM 687 O O . GLY A 1 92 ? 15.961 16.893 -8.627 1.00 96.88 92 GLY A O 1
ATOM 688 N N . TYR A 1 93 ? 16.162 14.720 -8.070 1.00 97.38 93 TYR A N 1
ATOM 689 C CA . TYR A 1 93 ? 16.524 14.211 -9.395 1.00 97.38 93 TYR A CA 1
ATOM 690 C C . TYR A 1 93 ? 15.529 13.144 -9.860 1.00 97.38 93 TYR A C 1
ATOM 692 O O . TYR A 1 93 ? 14.744 12.624 -9.069 1.00 97.38 93 TYR A O 1
ATOM 700 N N . TYR A 1 94 ? 15.560 12.838 -11.158 1.00 98.00 94 TYR A N 1
ATOM 701 C CA . TYR A 1 94 ? 14.874 11.666 -11.693 1.00 98.00 94 TYR A CA 1
ATOM 702 C C . TYR A 1 94 ? 15.702 10.414 -11.410 1.00 98.00 94 TYR A C 1
ATOM 704 O O . TYR A 1 94 ? 16.921 10.433 -11.599 1.00 98.00 94 TYR A O 1
ATOM 712 N N . ASN A 1 95 ? 15.041 9.341 -10.982 1.00 96.38 95 ASN A N 1
ATOM 713 C CA . ASN A 1 95 ? 15.627 8.008 -11.024 1.00 96.38 95 ASN A CA 1
ATOM 714 C C . ASN A 1 95 ? 15.683 7.491 -12.474 1.00 96.38 95 ASN A C 1
ATOM 716 O O . ASN A 1 95 ? 15.048 8.038 -13.378 1.00 96.38 95 ASN A O 1
ATOM 720 N N . GLU A 1 96 ? 16.476 6.447 -12.694 1.00 97.31 96 GLU A N 1
ATOM 721 C CA . GLU A 1 96 ? 16.447 5.692 -13.946 1.00 97.31 96 GLU A CA 1
ATOM 722 C C . GLU A 1 96 ? 15.285 4.694 -13.930 1.00 97.31 96 GLU A C 1
ATOM 724 O O . GLU A 1 96 ? 14.757 4.361 -12.869 1.00 97.31 96 GLU A O 1
ATOM 729 N N . VAL A 1 97 ? 14.917 4.202 -15.111 1.00 98.31 97 VAL A N 1
ATOM 730 C CA . VAL A 1 97 ? 13.922 3.132 -15.248 1.00 98.31 97 VAL A CA 1
ATOM 731 C C . VAL A 1 97 ? 14.416 1.856 -14.564 1.00 98.31 97 VAL A C 1
ATOM 733 O O . VAL A 1 97 ? 15.564 1.452 -14.768 1.00 98.31 97 VAL A O 1
ATOM 736 N N . ASP A 1 98 ? 13.538 1.195 -13.809 1.00 98.25 98 ASP A N 1
ATOM 737 C CA . ASP A 1 98 ? 13.804 -0.107 -13.186 1.00 98.25 98 ASP A CA 1
ATOM 738 C C . ASP A 1 98 ? 12.561 -1.017 -13.232 1.00 98.25 98 ASP A C 1
ATOM 740 O O . ASP A 1 98 ? 11.453 -0.571 -13.524 1.00 98.25 98 ASP A O 1
ATOM 744 N N . SER A 1 99 ? 12.734 -2.315 -12.983 1.00 98.12 99 SER A N 1
ATOM 745 C CA . SER A 1 99 ? 11.684 -3.325 -13.136 1.00 98.12 99 SER A CA 1
ATOM 746 C C . SER A 1 99 ? 10.972 -3.633 -11.816 1.00 98.12 99 SER A C 1
ATOM 748 O O . SER A 1 99 ? 11.586 -4.117 -10.862 1.00 98.12 99 SER A O 1
ATOM 750 N N . PHE A 1 100 ? 9.650 -3.442 -11.775 1.00 98.50 100 PHE A N 1
ATOM 751 C CA . PHE A 1 100 ? 8.811 -3.679 -10.592 1.00 98.50 100 PHE A CA 1
ATOM 752 C C . PHE A 1 100 ? 7.608 -4.595 -10.878 1.00 98.50 100 PHE A C 1
ATOM 754 O O . PHE A 1 100 ? 7.192 -4.723 -12.031 1.00 98.50 100 PHE A O 1
ATOM 761 N N . PRO A 1 101 ? 7.025 -5.244 -9.847 1.00 98.38 101 PRO A N 1
ATOM 762 C CA . PRO A 1 101 ? 5.838 -6.079 -10.015 1.00 98.38 101 PRO A CA 1
ATOM 763 C C . PRO A 1 101 ? 4.601 -5.283 -10.443 1.00 98.38 101 PRO A C 1
ATOM 765 O O . PRO A 1 101 ? 4.378 -4.165 -9.979 1.00 98.38 101 PRO A O 1
ATOM 768 N N . VAL A 1 102 ? 3.747 -5.899 -11.259 1.00 98.56 102 VAL A N 1
ATOM 769 C CA . VAL A 1 102 ? 2.476 -5.301 -11.696 1.00 98.56 102 VAL A CA 1
ATOM 770 C C . VAL A 1 102 ? 1.363 -5.592 -10.686 1.00 98.56 102 VAL A C 1
ATOM 772 O O . VAL A 1 102 ? 1.131 -6.741 -10.307 1.00 98.56 102 VAL A O 1
ATOM 775 N N . PHE A 1 103 ? 0.644 -4.547 -10.266 1.00 98.69 103 PHE A N 1
ATOM 776 C CA . PHE A 1 103 ? -0.592 -4.670 -9.490 1.00 98.69 103 PHE A CA 1
ATOM 777 C C . PHE A 1 103 ? -1.805 -4.648 -10.428 1.00 98.69 103 PHE A C 1
ATOM 779 O O . PHE A 1 103 ? -2.104 -3.622 -11.038 1.00 98.69 103 PHE A O 1
ATOM 786 N N . THR A 1 104 ? -2.505 -5.778 -10.531 1.00 98.38 104 THR A N 1
ATOM 787 C CA . THR A 1 104 ? -3.748 -5.906 -11.303 1.00 98.38 104 THR A CA 1
ATOM 788 C C . THR A 1 104 ? -4.941 -5.628 -10.395 1.00 98.38 104 THR A C 1
ATOM 790 O O . THR A 1 104 ? -5.153 -6.381 -9.442 1.00 98.38 104 THR A O 1
ATOM 793 N N . VAL A 1 105 ? -5.693 -4.564 -10.699 1.00 96.75 105 VAL A N 1
ATOM 794 C CA . VAL A 1 105 ? -6.923 -4.128 -10.002 1.00 96.75 105 VAL A CA 1
ATOM 795 C C . VAL A 1 105 ? -8.160 -4.703 -10.682 1.00 96.75 105 VAL A C 1
ATOM 797 O O . VAL A 1 105 ? -8.276 -4.524 -11.916 1.00 96.75 105 VAL A O 1
#

Organism: Vibrio cholerae (NCBI:txid666)

pLDDT: mean 96.75, std 2.37, range [85.0, 98.69]

Foldseek 3Di:
DVVVCCVVPPQDWAKDKDFAAADPLLVVLVPDDDDPVDDSQNSSCVVVVHGFDWDADDPDRDIDGPPGPDMDIFTWGPPAKDWDDQDQDPVRDTDDIDIDIDTDD

Solvent-accessible surface area (backbone atoms only — not comparable to full-atom values): 6382 Å² total; per-residue (Å²): 106,71,69,57,45,44,73,78,38,72,86,50,64,44,80,46,74,49,75,43,65,48,54,69,40,49,56,55,20,68,72,45,94,64,58,91,94,49,57,40,54,58,50,12,11,64,74,64,73,47,81,65,59,67,37,74,48,91,91,53,91,54,72,44,58,61,68,31,76,43,77,50,57,38,33,32,48,75,88,43,62,42,82,40,72,63,47,74,48,97,88,76,46,66,50,73,68,45,80,42,76,45,77,50,107

Secondary structure (DSSP, 8-state):
-HHHHHHHSTTPPEEEEEEES--HHHHHHHHS---TTS-HHHHHHHHHTSPPPEEE-SSSS-EEETT-SEEEEEEEEEEEEEEE---B-TTSSBPPPEEEEEEE-

Mean predicted aligned error: 2.88 Å

Nearest PDB structures (foldseek):
  5m1d-assembly1_A  TM=9.993E-01  e=2.364E-13  Escherichia coli
  5m1d-assembly1_C  TM=1.001E+00  e=4.152E-13  Escherichia coli
  2idb-assembly1_A-2  TM=9.887E-01  e=2.679E-13  Escherichia coli K-12
  5m1d-assembly1_B  TM=9.993E-01  e=9.364E-13  Escherichia coli
  5m1b-assembly1_B  TM=9.782E-01  e=2.679E-13  Escherichia coli CFT073

Radius of gyration: 16.06 Å; Cα contacts (8 Å, |Δi|>4): 174; chains: 1; bounding box: 31×37×38 Å

InterPro domains:
  IPR002830 UbiD decarboxylyase family [PTHR30108] (2-105)
  IPR048304 3-octaprenyl-4-hydroxybenzoate carboxy-lyase-like, Rift-related domain [PF01977] (2-105)